Protein AF-A0A1D2RV19-F1 (afdb_monomer_lite)

Radius of gyration: 16.07 Å; chains: 1; bounding box: 42×20×45 Å

pLDDT: mean 89.44, std 10.46, range [45.91, 96.38]

Structure (mmCIF, N/CA/C/O backbone):
data_AF-A0A1D2RV19-F1
#
_entry.id   AF-A0A1D2RV19-F1
#
loop_
_atom_site.group_PDB
_atom_site.id
_atom_site.type_symbol
_atom_site.label_atom_id
_atom_site.label_alt_id
_atom_site.label_comp_id
_atom_site.label_asym_id
_atom_site.label_entity_id
_atom_site.label_seq_id
_atom_site.pdbx_PDB_ins_code
_atom_site.Cartn_x
_atom_site.Cartn_y
_atom_site.Cartn_z
_atom_site.occupancy
_atom_site.B_iso_or_equiv
_atom_site.auth_seq_id
_atom_site.auth_comp_id
_atom_site.auth_asym_id
_atom_site.auth_atom_id
_atom_site.pdbx_PDB_model_num
ATOM 1 N N . MET A 1 1 ? -15.360 11.384 12.935 1.00 49.59 1 MET A N 1
ATOM 2 C CA . MET A 1 1 ? -15.052 10.052 12.369 1.00 49.59 1 MET A CA 1
ATOM 3 C C . MET A 1 1 ? -14.951 10.193 10.853 1.00 49.59 1 MET A C 1
ATOM 5 O O . MET A 1 1 ? -15.854 10.782 10.271 1.00 49.59 1 MET A O 1
ATOM 9 N N . PHE A 1 2 ? -13.852 9.779 10.211 1.00 49.69 2 PHE A N 1
ATOM 10 C CA . PHE A 1 2 ? -13.723 9.871 8.748 1.00 49.69 2 PHE A CA 1
ATOM 11 C C . PHE A 1 2 ? -14.810 9.003 8.097 1.00 49.69 2 PHE A C 1
ATOM 13 O O . PHE A 1 2 ? -14.712 7.782 8.135 1.00 49.69 2 PHE A O 1
ATOM 20 N N . LYS A 1 3 ? -15.842 9.632 7.512 1.00 56.22 3 LYS A N 1
ATOM 21 C CA . LYS A 1 3 ? -17.034 8.985 6.913 1.00 56.22 3 LYS A CA 1
ATOM 22 C C . LYS A 1 3 ? -16.738 8.137 5.663 1.00 56.22 3 LYS A C 1
ATOM 24 O O . LYS A 1 3 ? -17.642 7.713 4.949 1.00 56.22 3 LYS A O 1
ATOM 29 N N . SER A 1 4 ? -15.469 7.912 5.357 1.00 65.12 4 SER A N 1
ATOM 30 C CA . SER A 1 4 ? -15.014 7.124 4.225 1.00 65.12 4 SER A CA 1
ATOM 31 C C . SER A 1 4 ? -13.602 6.601 4.488 1.00 65.12 4 SER A C 1
ATOM 33 O O . SER A 1 4 ? -12.861 7.123 5.321 1.00 65.12 4 SER A O 1
ATOM 35 N N . ASN A 1 5 ? -13.224 5.572 3.732 1.00 84.06 5 ASN A N 1
ATOM 36 C CA . ASN A 1 5 ? -11.901 4.952 3.740 1.00 84.06 5 ASN A CA 1
ATOM 37 C C . ASN A 1 5 ? -11.059 5.352 2.510 1.00 84.06 5 ASN A C 1
ATOM 39 O O . ASN A 1 5 ? -10.577 4.466 1.805 1.00 84.06 5 ASN A O 1
ATOM 43 N N . PRO A 1 6 ? -10.894 6.650 2.179 1.00 87.81 6 PRO A N 1
ATOM 44 C CA . PRO A 1 6 ? -10.220 7.043 0.950 1.00 87.81 6 PRO A CA 1
ATOM 45 C C . PRO A 1 6 ? -8.737 6.682 1.006 1.00 87.81 6 PRO A C 1
ATOM 47 O O . PRO A 1 6 ? -8.225 6.150 0.035 1.00 87.81 6 PRO A O 1
ATOM 50 N N . ILE A 1 7 ? -8.078 6.869 2.156 1.00 91.62 7 ILE A N 1
ATOM 51 C CA . ILE A 1 7 ? -6.650 6.573 2.342 1.00 91.62 7 ILE A CA 1
ATOM 52 C C . ILE A 1 7 ? -6.331 5.106 2.009 1.00 91.62 7 ILE A C 1
ATOM 54 O O . ILE A 1 7 ? -5.571 4.882 1.070 1.00 91.62 7 ILE A O 1
ATOM 58 N N . PRO A 1 8 ? -6.934 4.098 2.674 1.00 92.62 8 PRO A N 1
ATOM 59 C CA . PRO A 1 8 ? -6.628 2.705 2.363 1.00 92.62 8 PRO A CA 1
ATOM 60 C C . PRO A 1 8 ? -7.121 2.272 0.979 1.00 92.62 8 PRO A C 1
ATOM 62 O O . PRO A 1 8 ? -6.495 1.420 0.359 1.00 92.62 8 PRO A O 1
ATOM 65 N N . LYS A 1 9 ? -8.197 2.869 0.443 1.00 93.69 9 LYS A N 1
ATOM 66 C CA . LYS A 1 9 ? -8.655 2.579 -0.927 1.00 93.69 9 LYS A CA 1
ATOM 67 C C . LYS A 1 9 ? -7.672 3.086 -1.980 1.00 93.69 9 LYS A C 1
ATOM 69 O O . LYS A 1 9 ? -7.324 2.338 -2.885 1.00 93.69 9 LYS A O 1
ATOM 74 N N . ILE A 1 10 ? -7.228 4.336 -1.859 1.00 94.19 10 ILE A N 1
ATOM 75 C CA . ILE A 1 10 ? -6.253 4.948 -2.769 1.00 94.19 10 ILE A CA 1
ATOM 76 C C . ILE A 1 10 ? -4.909 4.236 -2.631 1.00 94.19 10 ILE A C 1
ATOM 78 O O . ILE A 1 10 ? -4.313 3.883 -3.642 1.00 94.19 10 ILE A O 1
ATOM 82 N N . GLY A 1 11 ? -4.465 3.956 -1.402 1.00 93.81 11 GLY A N 1
ATOM 83 C CA . GLY A 1 11 ? -3.239 3.197 -1.154 1.00 93.81 11 GLY A CA 1
ATOM 84 C C . GLY A 1 11 ? -3.270 1.817 -1.813 1.00 93.81 11 GLY A C 1
ATOM 85 O O . GLY A 1 11 ? -2.318 1.451 -2.498 1.00 93.81 11 GLY A O 1
ATOM 86 N N . LEU A 1 12 ? -4.383 1.086 -1.682 1.00 95.06 12 LEU A N 1
ATOM 87 C CA . LEU A 1 12 ? -4.543 -0.226 -2.310 1.00 95.06 12 LEU A CA 1
ATOM 88 C C . LEU A 1 12 ? -4.582 -0.113 -3.836 1.00 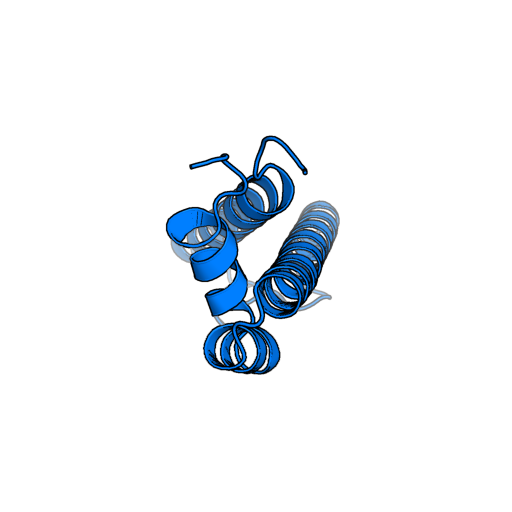95.06 12 LEU A C 1
ATOM 90 O O . LEU A 1 12 ? -3.943 -0.905 -4.519 1.00 95.06 12 LEU A O 1
ATOM 94 N N . LEU A 1 13 ? -5.293 0.879 -4.377 1.00 95.94 13 LEU A N 1
ATOM 95 C CA . LEU A 1 13 ? -5.342 1.119 -5.817 1.00 95.94 13 LEU A CA 1
ATOM 96 C C . LEU A 1 13 ? -3.945 1.405 -6.385 1.00 95.94 13 LEU A C 1
ATOM 98 O O . LEU A 1 13 ? -3.565 0.797 -7.379 1.00 95.94 13 LEU A O 1
ATOM 102 N N . LEU A 1 14 ? -3.172 2.288 -5.748 1.00 95.38 14 LEU A N 1
ATOM 103 C CA . LEU A 1 14 ? -1.799 2.595 -6.159 1.00 95.38 14 LEU A CA 1
ATOM 104 C C . LEU A 1 14 ? -0.914 1.348 -6.116 1.00 95.38 14 LEU A C 1
ATOM 106 O O . LEU A 1 14 ? -0.155 1.104 -7.050 1.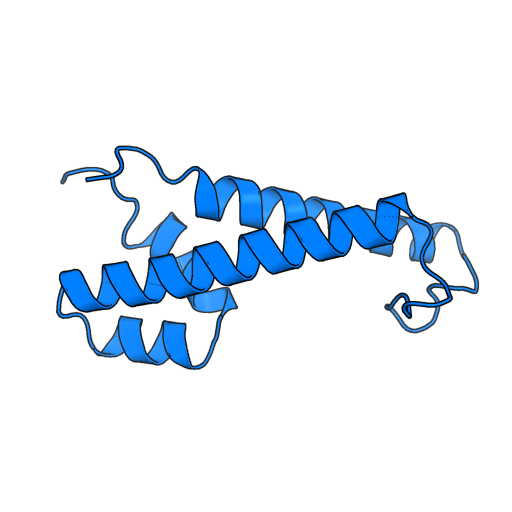00 95.38 14 LEU A O 1
ATOM 110 N N . PHE A 1 15 ? -1.045 0.538 -5.063 1.00 94.69 15 PHE A N 1
ATOM 111 C CA . PHE A 1 15 ? -0.315 -0.719 -4.931 1.00 94.69 15 PHE A CA 1
ATOM 112 C C . PHE A 1 15 ? -0.652 -1.693 -6.070 1.00 94.69 15 PHE A C 1
ATOM 114 O O . PHE A 1 15 ? 0.250 -2.236 -6.703 1.00 94.69 15 PHE A O 1
ATOM 121 N N . LEU A 1 16 ? -1.939 -1.857 -6.393 1.00 95.56 16 LEU A N 1
ATOM 122 C CA . LEU A 1 16 ? -2.387 -2.692 -7.511 1.00 95.56 16 LEU A CA 1
ATOM 123 C C . LEU A 1 16 ? -1.886 -2.169 -8.863 1.00 95.56 16 LEU A C 1
ATOM 125 O O . LEU A 1 16 ? -1.459 -2.966 -9.695 1.00 95.56 16 LEU A O 1
ATOM 129 N N . ILE A 1 17 ? -1.892 -0.849 -9.074 1.00 95.81 17 ILE A N 1
ATOM 130 C CA . ILE A 1 17 ? -1.343 -0.225 -10.287 1.00 95.81 17 ILE A CA 1
ATOM 131 C C . ILE A 1 17 ? 0.156 -0.509 -10.407 1.00 95.81 17 ILE A C 1
ATOM 133 O O . ILE A 1 17 ? 0.609 -0.884 -11.484 1.00 95.81 17 ILE A O 1
ATOM 137 N N . ALA A 1 18 ? 0.925 -0.383 -9.323 1.00 94.25 18 ALA A N 1
ATOM 138 C CA . ALA A 1 18 ? 2.359 -0.663 -9.341 1.00 94.25 18 ALA A CA 1
ATOM 139 C C . ALA A 1 18 ? 2.667 -2.141 -9.625 1.00 94.25 18 ALA A C 1
ATOM 141 O O . ALA A 1 18 ? 3.547 -2.432 -10.432 1.00 94.25 18 ALA A O 1
ATOM 142 N N . PHE A 1 19 ? 1.900 -3.069 -9.044 1.00 93.25 19 PHE A N 1
ATOM 143 C CA . PHE A 1 19 ? 2.016 -4.498 -9.354 1.00 93.25 19 PHE A CA 1
ATOM 144 C C . PHE A 1 19 ? 1.656 -4.809 -10.807 1.00 93.25 19 PHE A C 1
ATOM 146 O O . PHE A 1 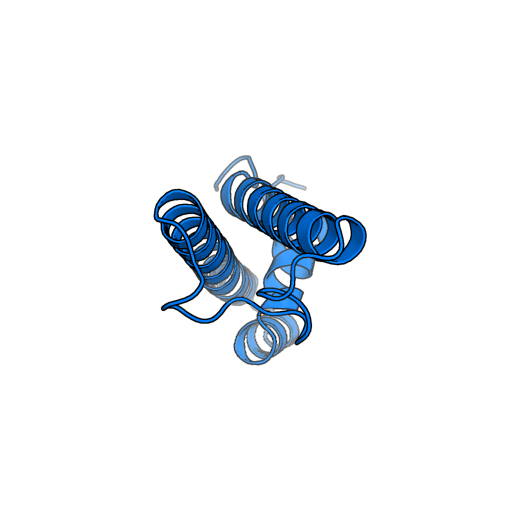19 ? 2.379 -5.548 -11.472 1.00 93.25 19 PHE A O 1
ATOM 153 N N . ALA A 1 20 ? 0.565 -4.234 -11.318 1.00 94.94 20 ALA A N 1
ATOM 154 C CA . ALA A 1 20 ? 0.166 -4.403 -12.712 1.00 94.94 20 ALA A CA 1
ATOM 155 C C . ALA A 1 20 ? 1.224 -3.835 -13.669 1.00 94.94 20 ALA A C 1
ATOM 157 O O . ALA A 1 20 ? 1.545 -4.460 -14.678 1.00 94.94 20 ALA A O 1
ATOM 158 N N . TYR A 1 21 ? 1.802 -2.682 -13.327 1.00 93.69 21 TYR A N 1
ATOM 159 C CA . TYR A 1 21 ? 2.874 -2.063 -14.092 1.00 93.69 21 TYR A CA 1
ATOM 160 C C . TYR A 1 21 ? 4.124 -2.947 -14.129 1.00 93.69 21 TYR A C 1
ATOM 162 O O . TYR A 1 21 ? 4.597 -3.282 -15.213 1.00 93.69 21 TYR A O 1
ATOM 170 N N . LEU A 1 22 ? 4.608 -3.407 -12.973 1.00 93.19 22 LEU A N 1
ATOM 171 C CA . LEU A 1 22 ? 5.758 -4.309 -12.898 1.00 93.19 22 LEU A CA 1
ATOM 172 C C . LEU A 1 22 ? 5.500 -5.622 -13.655 1.00 93.19 22 LEU A C 1
ATOM 174 O O . LEU A 1 22 ? 6.328 -6.047 -14.458 1.00 93.19 22 LEU A O 1
ATOM 178 N N . GLY A 1 23 ? 4.314 -6.213 -13.484 1.00 92.12 23 GLY A N 1
ATOM 179 C CA . GLY A 1 23 ? 3.897 -7.403 -14.226 1.00 92.12 23 GLY A CA 1
ATOM 180 C C . GLY A 1 23 ? 3.884 -7.184 -15.742 1.00 92.12 23 GLY A C 1
ATOM 181 O O . GLY A 1 23 ? 4.306 -8.062 -16.490 1.00 92.12 23 GLY A O 1
ATOM 182 N N . SER A 1 24 ? 3.471 -6.002 -16.210 1.00 93.12 24 SER A N 1
ATOM 183 C CA . SER A 1 24 ? 3.507 -5.662 -17.637 1.00 93.12 24 SER A CA 1
ATOM 184 C C . SER A 1 24 ? 4.933 -5.597 -18.191 1.00 93.12 24 SER A C 1
ATOM 186 O O . SER A 1 24 ? 5.169 -6.089 -19.291 1.00 93.12 24 SER A O 1
ATOM 188 N N . LEU A 1 25 ? 5.901 -5.081 -17.425 1.00 91.69 25 LEU A N 1
ATOM 189 C CA . LEU A 1 25 ? 7.309 -5.054 -17.838 1.00 91.69 25 LEU A CA 1
ATOM 190 C C . LEU A 1 25 ? 7.881 -6.468 -17.982 1.00 91.69 25 LEU A C 1
ATOM 192 O O . LEU A 1 25 ? 8.563 -6.751 -18.967 1.00 91.69 25 LEU A O 1
ATOM 196 N N . ILE A 1 26 ? 7.547 -7.355 -17.041 1.00 89.69 26 ILE A N 1
ATOM 197 C CA . ILE A 1 26 ? 7.950 -8.766 -17.070 1.00 89.69 26 ILE A CA 1
ATOM 198 C C . ILE A 1 26 ? 7.352 -9.469 -18.296 1.00 89.69 26 ILE A C 1
ATOM 200 O O . ILE A 1 26 ? 8.070 -10.134 -19.039 1.00 89.69 26 ILE A O 1
ATOM 204 N N . LEU A 1 27 ? 6.052 -9.286 -18.555 1.00 90.56 27 LEU A N 1
ATOM 205 C CA . LEU A 1 27 ? 5.372 -9.890 -19.711 1.00 90.56 27 LEU A CA 1
ATOM 206 C C . LEU A 1 27 ? 5.903 -9.371 -21.054 1.00 90.56 27 LEU A C 1
ATOM 208 O O . LEU A 1 27 ? 5.904 -10.108 -22.037 1.00 90.56 27 LEU A O 1
ATOM 212 N N . LEU A 1 28 ? 6.368 -8.121 -21.094 1.00 91.75 28 LEU A N 1
ATOM 213 C CA . LEU A 1 28 ? 7.017 -7.520 -22.261 1.00 91.75 28 LEU A CA 1
ATOM 214 C C . LEU A 1 28 ? 8.498 -7.916 -22.401 1.00 91.75 28 LEU A C 1
ATOM 216 O O . LEU A 1 28 ? 9.162 -7.427 -23.313 1.00 91.75 28 LEU A O 1
ATOM 220 N N . GLY A 1 29 ? 9.022 -8.780 -21.522 1.00 86.50 29 GLY A N 1
ATOM 221 C CA . GLY A 1 29 ? 10.393 -9.291 -21.596 1.00 86.50 29 GLY A CA 1
ATOM 222 C C . GLY A 1 29 ? 11.461 -8.223 -21.365 1.00 86.50 29 GLY A C 1
ATOM 223 O O . GLY A 1 29 ? 12.548 -8.307 -21.929 1.00 86.50 29 GLY A O 1
ATOM 224 N N . GLN A 1 30 ? 11.151 -7.187 -20.584 1.00 88.44 30 GLN A N 1
ATOM 225 C CA . GLN A 1 30 ? 12.097 -6.112 -20.298 1.00 88.44 30 GLN A CA 1
ATOM 226 C C . GLN A 1 30 ? 13.229 -6.624 -19.396 1.00 88.44 30 GLN A C 1
ATOM 228 O O . GLN A 1 30 ? 12.979 -7.001 -18.252 1.00 88.44 30 GLN A O 1
ATOM 233 N N . GLU A 1 31 ? 14.475 -6.578 -19.880 1.00 86.81 31 GLU A N 1
ATOM 234 C CA . GLU A 1 31 ? 15.652 -7.091 -19.150 1.00 86.81 31 GLU A CA 1
ATOM 235 C C . GLU A 1 31 ? 15.831 -6.455 -17.762 1.00 86.81 31 GLU A C 1
ATOM 237 O O . GLU A 1 31 ? 16.259 -7.117 -16.822 1.00 86.81 31 GLU A O 1
ATOM 242 N N . ARG A 1 32 ? 15.417 -5.193 -17.606 1.00 86.06 32 ARG A N 1
ATOM 243 C CA . ARG A 1 32 ? 15.488 -4.437 -16.345 1.00 86.06 32 ARG A CA 1
ATOM 244 C C . ARG A 1 32 ? 14.544 -4.909 -15.231 1.00 86.06 32 ARG A C 1
ATOM 246 O O . ARG A 1 32 ? 14.623 -4.370 -14.143 1.00 86.06 32 ARG A O 1
ATOM 253 N N . ALA A 1 33 ? 13.606 -5.817 -15.510 1.00 84.69 33 ALA A N 1
ATOM 254 C CA . ALA A 1 33 ? 12.606 -6.294 -14.540 1.00 84.69 33 ALA A CA 1
ATOM 255 C C . ALA A 1 33 ? 12.674 -7.818 -14.318 1.00 84.69 33 ALA A C 1
ATOM 257 O O . ALA A 1 33 ? 11.732 -8.427 -13.805 1.00 84.69 33 ALA A O 1
ATOM 258 N N . VAL A 1 34 ? 13.769 -8.456 -14.747 1.00 79.00 34 VAL A N 1
ATOM 259 C CA . VAL A 1 34 ? 13.955 -9.919 -14.708 1.00 79.00 34 VAL A CA 1
ATOM 260 C C . VAL A 1 34 ? 13.997 -10.463 -13.277 1.00 79.00 34 VAL A C 1
ATOM 262 O O . VAL A 1 34 ? 13.586 -11.597 -13.030 1.00 79.00 34 VAL A O 1
ATOM 265 N N . ASP A 1 35 ? 14.445 -9.655 -12.321 1.00 84.94 35 ASP A N 1
ATOM 266 C CA . ASP A 1 35 ? 14.545 -9.995 -10.901 1.00 84.94 35 ASP A CA 1
ATOM 267 C C . ASP A 1 35 ? 13.234 -9.781 -10.121 1.00 84.94 35 ASP A C 1
ATOM 269 O O . ASP A 1 35 ? 13.225 -9.885 -8.894 1.00 84.94 35 ASP A O 1
ATOM 273 N N . TRP A 1 36 ? 12.120 -9.521 -10.818 1.00 83.75 36 TRP A N 1
ATOM 274 C CA . TRP A 1 36 ? 10.828 -9.169 -10.217 1.00 83.75 36 TRP A CA 1
ATOM 275 C C . TRP A 1 36 ? 10.874 -7.877 -9.393 1.00 83.75 36 TRP A C 1
ATOM 277 O O . TRP A 1 36 ? 10.033 -7.661 -8.514 1.00 83.75 36 TRP A O 1
ATOM 287 N N . GLY A 1 37 ? 11.835 -7.006 -9.689 1.00 87.25 37 GLY A N 1
ATOM 288 C CA . GLY A 1 37 ? 12.008 -5.713 -9.061 1.00 87.25 37 GLY A CA 1
ATOM 289 C C . GLY A 1 37 ? 12.365 -4.637 -10.076 1.00 87.25 37 GLY A C 1
ATOM 290 O O . GLY A 1 37 ? 12.443 -4.862 -11.279 1.00 87.25 37 GLY A O 1
ATOM 291 N N . LEU A 1 38 ? 12.502 -3.423 -9.556 1.00 87.69 38 LEU A N 1
ATOM 292 C CA . LEU A 1 38 ? 13.198 -2.335 -10.224 1.00 87.69 38 LEU A CA 1
ATOM 293 C C . LEU A 1 38 ? 14.061 -1.663 -9.164 1.00 87.69 38 LEU A C 1
ATOM 295 O O . LEU A 1 38 ? 13.545 -1.156 -8.159 1.00 87.69 38 LEU A O 1
ATOM 299 N N . SER A 1 39 ? 15.369 -1.665 -9.371 1.00 88.19 39 SER A N 1
ATOM 300 C CA . SER A 1 39 ? 16.294 -0.898 -8.546 1.00 88.19 39 SER A CA 1
ATOM 301 C C . SER A 1 39 ? 16.189 0.599 -8.856 1.00 88.19 39 SER A C 1
ATOM 303 O O . SER A 1 39 ? 15.724 1.016 -9.916 1.00 88.19 39 SER A O 1
ATOM 305 N N . GLY A 1 40 ? 16.649 1.450 -7.935 1.00 85.88 40 GLY A N 1
ATOM 306 C CA . GLY A 1 40 ? 16.550 2.907 -8.089 1.00 85.88 40 GLY A CA 1
ATOM 307 C C . GLY A 1 40 ? 17.236 3.472 -9.343 1.00 85.88 40 GLY A C 1
ATOM 308 O O . GLY A 1 40 ? 16.834 4.539 -9.815 1.00 85.88 40 GLY A O 1
ATOM 309 N N . GLU A 1 41 ? 18.227 2.768 -9.890 1.00 88.19 41 GLU A N 1
ATOM 310 C CA . GLU A 1 41 ? 18.922 3.144 -11.128 1.00 88.19 41 GLU A CA 1
ATOM 311 C C . GLU A 1 41 ? 18.16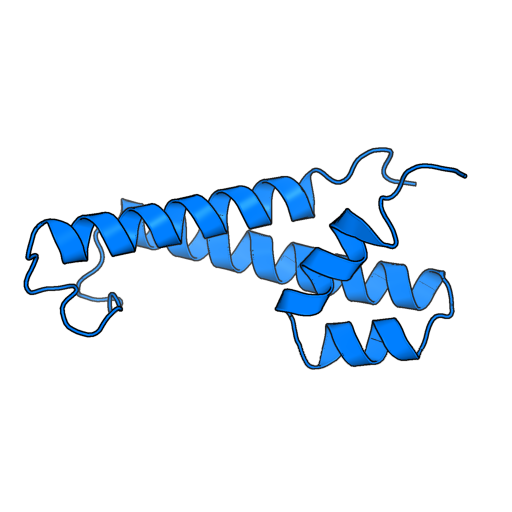5 2.693 -12.391 1.00 88.19 41 GLU A C 1
ATOM 313 O O . GLU A 1 41 ? 18.232 3.358 -13.420 1.00 88.19 41 GLU A O 1
ATOM 318 N N . GLU A 1 42 ? 17.383 1.612 -12.313 1.00 89.06 42 GLU A N 1
ATOM 319 C CA . GLU A 1 42 ? 16.574 1.085 -13.428 1.00 89.06 42 GLU A CA 1
ATOM 320 C C . GLU A 1 42 ? 15.242 1.823 -13.601 1.00 89.06 42 GLU A C 1
ATOM 322 O O . GLU A 1 42 ? 14.590 1.726 -14.649 1.00 89.06 42 GLU A O 1
ATOM 327 N N . MET A 1 43 ? 14.827 2.549 -12.561 1.00 92.19 43 MET A N 1
ATOM 328 C CA . MET A 1 43 ? 13.561 3.260 -12.537 1.00 92.19 43 MET A CA 1
ATOM 329 C C . MET A 1 43 ? 13.618 4.582 -13.306 1.00 92.19 43 MET A C 1
ATOM 331 O O . MET A 1 43 ? 14.405 5.482 -12.999 1.00 92.19 43 MET A O 1
ATOM 335 N N . TYR A 1 44 ? 12.671 4.774 -14.217 1.00 93.31 44 TYR A N 1
ATOM 336 C CA . TYR A 1 44 ? 12.346 6.085 -14.764 1.00 93.31 44 TYR A CA 1
ATOM 337 C C . TYR A 1 44 ? 11.714 6.993 -13.701 1.00 93.31 44 TYR A C 1
ATOM 339 O O . TYR A 1 44 ? 11.188 6.539 -12.683 1.00 93.31 44 TYR A O 1
ATOM 347 N N . LEU A 1 45 ? 11.712 8.306 -13.950 1.00 95.19 45 LEU A N 1
ATOM 348 C CA . LEU A 1 45 ? 11.187 9.293 -13.001 1.00 95.19 45 LEU A CA 1
ATOM 349 C C . LEU A 1 45 ? 9.734 9.010 -12.585 1.00 95.19 45 LEU A C 1
ATOM 351 O O . LEU A 1 45 ? 9.415 9.092 -11.401 1.00 95.19 45 LEU A O 1
ATOM 355 N N . HIS A 1 46 ? 8.855 8.646 -13.524 1.00 93.81 46 HIS A N 1
ATOM 356 C CA . HIS A 1 46 ? 7.458 8.329 -13.205 1.00 93.81 46 HIS A CA 1
ATOM 357 C C . HIS A 1 46 ? 7.326 7.067 -12.349 1.00 93.81 46 HIS A C 1
ATOM 359 O O . HIS A 1 46 ? 6.449 7.009 -11.491 1.00 93.81 46 HIS A O 1
ATOM 365 N N . GLU A 1 47 ? 8.216 6.090 -12.525 1.00 94.44 47 GLU A N 1
ATOM 366 C CA . GLU A 1 47 ? 8.250 4.866 -11.718 1.00 94.44 47 GLU A CA 1
ATOM 367 C C . GLU A 1 47 ? 8.707 5.195 -10.292 1.00 94.44 47 GLU A C 1
ATOM 369 O O . GLU A 1 47 ? 8.094 4.733 -9.331 1.00 94.44 47 GLU A O 1
ATOM 374 N N . LYS A 1 48 ? 9.704 6.080 -10.132 1.00 94.94 48 LYS A N 1
ATOM 375 C CA . LYS A 1 48 ? 10.124 6.590 -8.812 1.00 94.94 48 LYS A CA 1
ATOM 376 C C . LYS A 1 48 ? 8.978 7.309 -8.097 1.00 94.94 48 LYS A C 1
ATOM 378 O O . LYS A 1 48 ? 8.735 7.057 -6.918 1.00 94.94 48 LYS A O 1
ATOM 383 N N . LEU A 1 49 ? 8.249 8.174 -8.808 1.00 96.12 49 LEU A N 1
ATOM 384 C CA . LEU A 1 49 ? 7.082 8.876 -8.261 1.00 96.12 49 LEU A CA 1
ATOM 385 C C . LEU A 1 49 ? 5.966 7.902 -7.862 1.00 96.12 49 LEU A C 1
ATOM 387 O O . LEU A 1 49 ? 5.386 8.055 -6.786 1.00 96.12 49 LEU A O 1
ATOM 391 N N . LEU A 1 50 ? 5.695 6.886 -8.686 1.00 95.25 50 LEU A N 1
ATOM 392 C CA . LEU A 1 50 ? 4.723 5.842 -8.368 1.00 95.25 50 LEU A CA 1
ATOM 393 C C . LEU A 1 50 ? 5.140 5.065 -7.114 1.00 95.25 50 LEU A C 1
ATOM 395 O O . LEU A 1 50 ? 4.326 4.916 -6.207 1.00 95.25 50 LEU A O 1
ATOM 399 N N . SER A 1 51 ? 6.401 4.641 -7.008 1.00 94.88 51 SER A N 1
ATOM 400 C CA . SER A 1 51 ? 6.909 3.949 -5.816 1.00 94.88 51 SER A CA 1
ATOM 401 C C . SER A 1 51 ? 6.812 4.798 -4.552 1.00 94.88 51 SER A C 1
ATOM 403 O O . SER A 1 51 ? 6.396 4.290 -3.510 1.00 94.88 51 SER A O 1
ATOM 405 N N . LEU A 1 52 ? 7.114 6.099 -4.632 1.00 95.75 52 LEU A N 1
ATOM 406 C CA . LEU A 1 52 ? 6.917 7.022 -3.509 1.00 95.75 52 LEU A CA 1
ATOM 407 C C . LEU A 1 52 ? 5.439 7.135 -3.117 1.00 95.75 52 LEU A C 1
ATOM 409 O O . LEU A 1 52 ? 5.115 7.099 -1.930 1.00 95.75 52 LEU A O 1
ATOM 413 N N . ALA A 1 53 ? 4.535 7.230 -4.095 1.00 96.06 53 ALA A N 1
ATOM 414 C CA . ALA A 1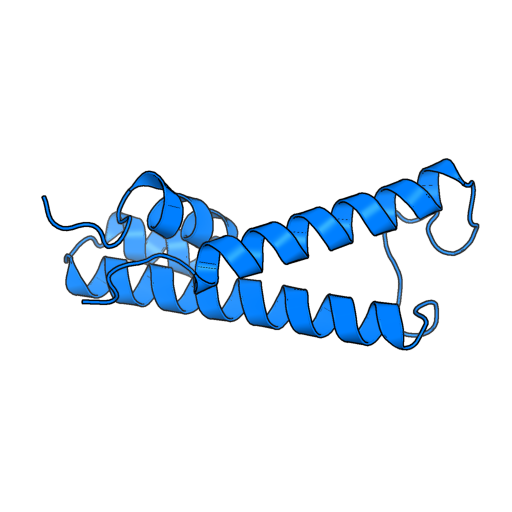 53 ? 3.098 7.292 -3.844 1.00 96.06 53 ALA A CA 1
ATOM 415 C C . ALA A 1 53 ? 2.568 5.996 -3.203 1.00 96.06 53 ALA A C 1
ATOM 417 O O . ALA A 1 53 ? 1.770 6.051 -2.265 1.00 96.06 53 ALA A O 1
ATOM 418 N N . VAL A 1 54 ? 3.045 4.834 -3.660 1.00 95.44 54 VAL A N 1
ATOM 419 C CA . VAL A 1 54 ? 2.712 3.519 -3.093 1.00 95.44 54 VAL A CA 1
ATOM 420 C C . VAL A 1 54 ? 3.219 3.402 -1.659 1.00 95.44 54 VAL A C 1
ATOM 422 O O . VAL A 1 54 ? 2.440 3.058 -0.770 1.00 95.44 54 VAL A O 1
ATOM 425 N N . ALA A 1 55 ? 4.489 3.737 -1.412 1.00 94.94 55 ALA A N 1
ATOM 426 C CA . ALA A 1 55 ? 5.069 3.724 -0.072 1.00 94.94 55 ALA A CA 1
ATOM 427 C C . ALA A 1 55 ? 4.302 4.664 0.870 1.00 94.94 55 ALA A C 1
ATOM 429 O O . ALA A 1 55 ? 3.909 4.259 1.964 1.00 94.94 55 ALA A O 1
ATOM 430 N N . GLY A 1 56 ? 4.003 5.885 0.419 1.00 96.31 56 GLY A N 1
ATOM 431 C CA . GLY A 1 56 ? 3.205 6.850 1.174 1.00 96.31 56 GLY A CA 1
ATOM 432 C C . GLY A 1 56 ? 1.803 6.328 1.500 1.00 96.31 56 GLY A C 1
ATOM 433 O O . GLY A 1 56 ? 1.369 6.407 2.650 1.00 96.31 56 GLY A O 1
ATOM 434 N N . GLY A 1 57 ? 1.110 5.733 0.525 1.00 95.06 57 GLY A N 1
ATOM 435 C CA . GLY A 1 57 ? -0.215 5.139 0.721 1.00 95.06 57 GLY A CA 1
ATOM 436 C C . GLY A 1 57 ? -0.210 3.944 1.681 1.00 95.06 57 GLY A C 1
ATOM 437 O O . GLY A 1 57 ? -1.102 3.830 2.530 1.00 95.06 57 GLY A O 1
ATOM 438 N N . ALA A 1 58 ? 0.805 3.081 1.592 1.00 94.38 58 ALA A N 1
ATOM 439 C CA . ALA A 1 58 ? 0.988 1.942 2.487 1.00 94.38 58 ALA A CA 1
ATOM 440 C C . ALA A 1 58 ? 1.282 2.393 3.922 1.00 94.38 58 ALA A C 1
ATOM 442 O O . ALA A 1 58 ? 0.603 1.949 4.846 1.00 94.38 58 ALA A O 1
ATOM 443 N N . ILE A 1 59 ? 2.213 3.333 4.107 1.00 96.06 59 ILE A N 1
ATOM 444 C CA . ILE A 1 59 ? 2.560 3.898 5.418 1.00 96.06 59 ILE A CA 1
ATOM 445 C C . ILE A 1 59 ? 1.348 4.603 6.038 1.00 96.06 59 ILE A C 1
ATOM 447 O O . ILE A 1 59 ? 1.004 4.342 7.191 1.00 96.06 59 ILE A O 1
ATOM 451 N N . ALA A 1 60 ? 0.644 5.444 5.277 1.00 95.19 60 ALA A N 1
ATOM 452 C CA . ALA A 1 60 ? -0.550 6.130 5.769 1.00 95.19 60 ALA A CA 1
ATOM 453 C C . ALA A 1 60 ? -1.636 5.135 6.213 1.00 95.19 60 ALA A C 1
ATOM 455 O O . ALA A 1 60 ? -2.247 5.306 7.269 1.00 95.19 60 ALA A O 1
ATOM 456 N N . THR A 1 61 ? -1.847 4.067 5.440 1.00 95.56 61 THR A N 1
ATOM 457 C CA . THR A 1 61 ? -2.794 2.997 5.791 1.00 95.56 61 THR A CA 1
ATOM 458 C C . THR A 1 61 ? -2.343 2.217 7.020 1.00 95.56 61 THR A C 1
ATOM 460 O O . THR A 1 61 ? -3.165 1.900 7.881 1.00 95.56 61 THR A O 1
ATOM 463 N N . TRP A 1 62 ? -1.045 1.951 7.135 1.00 95.94 62 TRP A N 1
ATOM 464 C CA . TRP A 1 62 ? -0.446 1.250 8.260 1.00 95.94 62 TRP A CA 1
ATOM 465 C C . TRP A 1 62 ? -0.667 1.996 9.580 1.00 95.94 62 TRP A C 1
ATOM 467 O O . TRP A 1 62 ? -1.255 1.438 10.514 1.00 95.94 62 TRP A O 1
ATOM 477 N N . PHE A 1 63 ? -0.302 3.280 9.632 1.00 95.38 63 PHE A N 1
ATOM 478 C CA . PHE A 1 63 ? -0.543 4.124 10.804 1.00 95.38 63 PHE A CA 1
ATOM 479 C C . PHE A 1 63 ? -2.033 4.297 11.098 1.00 95.38 63 PHE A C 1
ATOM 481 O O . PHE A 1 63 ? -2.438 4.227 12.259 1.00 95.38 63 PHE A O 1
ATOM 488 N N . LEU A 1 64 ? -2.869 4.459 10.068 1.00 93.75 64 LEU A N 1
ATOM 489 C CA . LEU A 1 64 ? -4.317 4.557 10.245 1.00 93.75 64 LEU A CA 1
ATOM 490 C C . LEU A 1 64 ? -4.909 3.282 10.862 1.00 93.75 64 LEU A C 1
ATOM 492 O O . LEU A 1 64 ? -5.771 3.377 11.736 1.00 93.75 64 LEU A O 1
ATOM 496 N N . GLY A 1 65 ? -4.456 2.105 10.426 1.00 93.88 65 GLY A N 1
ATOM 497 C CA . GLY A 1 65 ? -4.882 0.818 10.973 1.00 93.88 65 GLY A CA 1
ATOM 498 C C . GLY A 1 65 ? -4.521 0.677 12.448 1.00 93.88 65 GLY A C 1
ATOM 499 O O . GLY A 1 65 ? -5.401 0.396 13.263 1.00 93.88 65 GLY A O 1
ATOM 500 N N . MET A 1 66 ? -3.267 0.969 12.806 1.00 94.75 66 MET A N 1
ATOM 501 C CA . MET A 1 66 ? -2.819 0.972 14.204 1.00 94.75 66 MET A CA 1
ATOM 502 C C . MET A 1 66 ? -3.617 1.966 15.054 1.00 94.75 66 MET A C 1
ATOM 504 O O . MET A 1 66 ? -4.135 1.603 16.109 1.00 94.75 66 MET A O 1
ATOM 508 N N . TYR A 1 67 ? -3.781 3.199 14.574 1.00 93.25 67 TYR A N 1
ATOM 509 C CA . TYR A 1 67 ? -4.527 4.244 15.274 1.00 93.25 67 TYR A CA 1
ATOM 510 C C . TYR A 1 67 ? -5.978 3.830 15.544 1.00 93.25 67 TYR A C 1
ATOM 512 O O . TYR A 1 67 ? -6.472 3.932 16.667 1.00 93.25 67 TYR A O 1
ATOM 520 N N . ARG A 1 68 ? -6.658 3.292 14.529 1.00 92.00 68 ARG A N 1
ATOM 521 C CA . ARG A 1 68 ? -8.037 2.808 14.650 1.00 92.00 68 ARG A CA 1
ATOM 522 C C . ARG A 1 68 ? -8.166 1.619 15.600 1.00 92.00 68 ARG A C 1
ATOM 524 O O . ARG A 1 68 ? -9.119 1.579 16.375 1.00 92.00 68 ARG A O 1
ATOM 531 N N . ALA A 1 69 ? -7.218 0.684 15.566 1.00 93.31 69 ALA A N 1
ATOM 532 C CA . ALA A 1 69 ? -7.210 -0.467 16.465 1.00 93.31 69 ALA A CA 1
ATOM 533 C C . ALA A 1 69 ? -7.000 -0.044 17.922 1.00 93.31 69 ALA A C 1
ATOM 535 O O . ALA A 1 69 ? -7.680 -0.557 18.812 1.00 93.31 69 ALA A O 1
ATOM 536 N N . HIS A 1 70 ? -6.119 0.934 18.148 1.00 93.56 70 HIS A N 1
ATOM 537 C CA . HIS A 1 70 ? -5.900 1.529 19.461 1.00 93.56 70 HIS A CA 1
ATOM 538 C C . HIS A 1 70 ? -7.170 2.206 19.996 1.00 93.56 70 HIS A C 1
ATOM 540 O O . HIS A 1 70 ? -7.590 1.907 21.111 1.00 93.56 70 HIS A O 1
ATOM 546 N N . LEU A 1 71 ? -7.839 3.037 19.185 1.00 91.56 71 LEU A N 1
ATOM 547 C CA . LEU A 1 71 ? -9.089 3.700 19.581 1.00 91.56 71 LEU A CA 1
ATOM 548 C C . LEU A 1 71 ? -10.235 2.725 19.886 1.00 91.56 71 LEU A C 1
ATOM 550 O O . LEU A 1 71 ? -11.069 3.014 20.737 1.00 91.56 71 LEU A O 1
ATOM 554 N N . GLN A 1 72 ? -10.288 1.577 19.208 1.00 89.94 72 GLN A N 1
ATOM 555 C CA . GLN A 1 72 ? -11.272 0.526 19.490 1.00 89.94 72 GLN A CA 1
ATOM 556 C C . GLN A 1 72 ? -10.893 -0.370 20.682 1.00 89.94 72 GLN A C 1
ATOM 558 O O . GLN A 1 72 ? -11.625 -1.309 20.988 1.00 89.94 72 GLN A O 1
ATOM 563 N N . GLY A 1 73 ? -9.742 -0.144 21.325 1.00 91.94 73 GLY A N 1
ATOM 564 C CA . GLY A 1 73 ? -9.242 -0.999 22.406 1.00 91.94 73 GLY A CA 1
ATOM 565 C C . GLY A 1 73 ? -8.863 -2.414 21.952 1.00 91.94 73 GLY A C 1
ATOM 566 O O . GLY A 1 73 ? -8.719 -3.316 22.777 1.00 91.94 73 GLY A O 1
ATOM 567 N N . SER A 1 74 ? -8.700 -2.649 20.645 1.00 91.88 74 SER A N 1
ATOM 568 C CA . SER A 1 74 ? -8.422 -3.983 20.116 1.00 91.88 74 SER A CA 1
ATOM 569 C C . SER A 1 74 ? -6.923 -4.256 20.028 1.00 91.88 74 SER A C 1
ATOM 571 O O . SER A 1 74 ? -6.278 -4.034 19.001 1.00 91.88 74 SER A O 1
ATOM 573 N N . TRP A 1 75 ? -6.366 -4.801 21.111 1.00 93.88 75 TRP A N 1
ATOM 574 C CA . TRP A 1 75 ? -4.933 -5.098 21.209 1.00 93.88 75 TRP A CA 1
ATOM 575 C C . TRP A 1 75 ? -4.439 -6.099 20.154 1.00 93.88 75 TRP A C 1
ATOM 577 O O . TRP A 1 75 ? -3.353 -5.941 19.601 1.00 93.88 75 TRP A O 1
ATOM 587 N N . ARG A 1 76 ? -5.267 -7.097 19.809 1.00 95.00 76 ARG A N 1
ATOM 588 C CA . ARG A 1 76 ? -4.945 -8.088 18.767 1.00 95.00 76 ARG A CA 1
ATOM 589 C C . ARG A 1 76 ? -4.729 -7.422 17.408 1.00 95.00 76 ARG A C 1
ATOM 591 O O . ARG A 1 76 ? -3.720 -7.680 16.762 1.00 95.00 76 ARG A O 1
ATOM 598 N N . TRP A 1 77 ? -5.648 -6.546 16.997 1.00 95.12 77 TRP A N 1
ATOM 599 C CA . TRP A 1 77 ? -5.535 -5.827 15.726 1.00 95.12 77 TRP A CA 1
ATOM 600 C C . TRP A 1 77 ? -4.419 -4.789 15.743 1.00 95.12 77 TRP A C 1
ATOM 602 O O . TRP A 1 77 ? -3.754 -4.614 14.725 1.00 95.12 77 TRP A O 1
ATOM 612 N N . PHE A 1 78 ? -4.172 -4.149 16.888 1.00 95.25 78 PHE A N 1
ATOM 613 C CA . PHE A 1 78 ? -3.058 -3.220 17.047 1.00 95.25 78 PHE A CA 1
ATOM 614 C C . PHE A 1 78 ? -1.712 -3.917 16.810 1.00 95.25 78 PHE A C 1
ATOM 616 O O . PHE A 1 78 ? -0.965 -3.498 15.927 1.00 95.25 78 PHE A O 1
ATOM 623 N N . ILE A 1 79 ? -1.443 -5.025 17.516 1.00 96.38 79 ILE A N 1
ATOM 624 C CA . ILE A 1 79 ? -0.220 -5.826 17.333 1.00 96.38 79 ILE A CA 1
ATOM 625 C C . ILE A 1 79 ? -0.120 -6.351 15.898 1.00 96.38 79 ILE A C 1
ATOM 627 O O . ILE A 1 79 ? 0.943 -6.263 15.286 1.00 96.38 79 ILE A O 1
ATOM 631 N N . ALA A 1 80 ? -1.218 -6.876 15.347 1.00 95.62 80 ALA A N 1
ATOM 632 C CA . ALA A 1 80 ? -1.218 -7.424 13.995 1.00 95.62 80 ALA A CA 1
ATOM 633 C C . ALA A 1 80 ? -0.871 -6.353 12.949 1.00 95.62 80 ALA A C 1
ATOM 635 O O . ALA A 1 80 ? -0.027 -6.591 12.090 1.00 95.62 80 ALA A O 1
ATOM 636 N N . CYS A 1 81 ? -1.453 -5.154 13.061 1.00 94.94 81 CYS A N 1
ATOM 637 C CA . CYS A 1 81 ? -1.083 -4.033 12.202 1.00 94.94 81 CYS A CA 1
ATOM 638 C C . CYS A 1 81 ? 0.373 -3.616 12.436 1.00 94.94 81 CYS A C 1
ATOM 640 O O . CYS A 1 81 ? 1.068 -3.357 11.466 1.00 94.94 81 CYS A O 1
ATOM 642 N N . MET A 1 82 ? 0.854 -3.578 13.682 1.00 94.06 82 MET A N 1
ATOM 643 C CA . MET A 1 82 ? 2.211 -3.135 14.027 1.00 94.06 82 MET A CA 1
ATOM 644 C C . MET A 1 82 ? 3.313 -4.008 13.414 1.00 94.06 82 MET A C 1
ATOM 646 O O . MET A 1 82 ? 4.318 -3.470 12.965 1.00 94.06 82 MET A O 1
ATOM 650 N N . PHE A 1 83 ? 3.132 -5.330 13.358 1.00 94.31 83 PHE A N 1
ATOM 651 C CA . PHE A 1 83 ? 4.145 -6.240 12.802 1.00 94.31 83 PHE A CA 1
ATOM 652 C C . PHE A 1 83 ? 3.915 -6.620 11.337 1.00 94.31 83 PHE A C 1
ATOM 654 O O . PHE A 1 83 ? 4.852 -7.052 10.669 1.00 94.31 83 PHE A O 1
ATOM 661 N N . ALA A 1 84 ? 2.697 -6.463 10.817 1.00 92.88 84 ALA A N 1
ATOM 662 C CA . ALA A 1 84 ? 2.366 -6.830 9.447 1.00 92.88 84 ALA A CA 1
ATOM 663 C C . ALA A 1 84 ? 1.543 -5.725 8.779 1.00 92.88 84 ALA A C 1
ATOM 665 O O . ALA A 1 84 ? 0.312 -5.707 8.826 1.0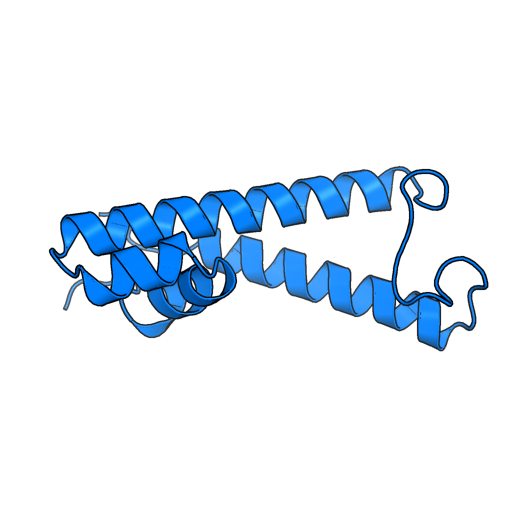0 92.88 84 ALA A O 1
ATOM 666 N N . TRP A 1 85 ? 2.239 -4.824 8.084 1.00 89.44 85 TRP A N 1
ATOM 667 C CA . TRP A 1 85 ? 1.619 -3.701 7.379 1.00 89.44 85 TRP A CA 1
ATOM 668 C C . TRP A 1 85 ? 0.474 -4.098 6.416 1.00 89.44 85 TRP A C 1
ATOM 670 O O . TRP A 1 85 ? -0.506 -3.349 6.372 1.00 89.44 85 TRP A O 1
ATOM 680 N N . PRO A 1 86 ? 0.474 -5.259 5.708 1.00 93.12 86 PRO A N 1
ATOM 681 C CA . PRO A 1 86 ? -0.651 -5.620 4.839 1.00 93.12 86 PRO A CA 1
ATOM 682 C C . PRO A 1 86 ? -1.941 -5.863 5.630 1.00 93.12 86 PRO A C 1
ATOM 684 O O . PRO A 1 86 ? -3.039 -5.615 5.130 1.00 93.12 86 PRO A O 1
ATOM 687 N N . ILE A 1 87 ? -1.829 -6.287 6.894 1.00 94.38 87 ILE A N 1
ATOM 688 C CA . ILE A 1 87 ? -2.985 -6.494 7.772 1.00 94.38 87 ILE A CA 1
ATOM 689 C C . ILE A 1 87 ? -3.711 -5.170 8.029 1.00 94.38 87 ILE A C 1
ATOM 691 O O . ILE A 1 87 ? -4.933 -5.168 8.173 1.00 94.38 87 ILE A O 1
ATOM 695 N N . ALA A 1 88 ? -3.014 -4.031 8.000 1.00 93.69 88 ALA A N 1
ATOM 696 C CA . ALA A 1 88 ? -3.653 -2.729 8.154 1.00 93.69 88 ALA A CA 1
ATOM 697 C C . ALA A 1 88 ? -4.653 -2.425 7.024 1.00 93.69 88 ALA A C 1
ATOM 699 O O . ALA A 1 88 ? -5.692 -1.814 7.281 1.00 93.69 88 ALA A O 1
ATOM 700 N N . PHE A 1 89 ? -4.410 -2.900 5.797 1.00 92.81 89 PHE A N 1
ATOM 701 C CA . PHE A 1 89 ? -5.384 -2.795 4.705 1.00 92.81 89 PHE A CA 1
ATOM 702 C C . PHE A 1 89 ? -6.627 -3.638 4.985 1.00 92.81 89 PHE A C 1
ATOM 704 O O . PHE A 1 89 ? -7.741 -3.135 4.861 1.00 92.81 89 PHE A O 1
ATOM 711 N N . VAL A 1 90 ? -6.455 -4.885 5.434 1.00 94.19 90 VAL A N 1
ATOM 712 C CA . VAL A 1 90 ? -7.574 -5.771 5.801 1.00 94.19 90 VAL A CA 1
ATOM 713 C C . VAL A 1 90 ? -8.390 -5.156 6.934 1.00 94.19 90 VAL A C 1
ATOM 715 O O . VAL A 1 90 ? -9.610 -5.019 6.835 1.00 94.19 90 VAL A O 1
ATOM 718 N N . TYR A 1 91 ? -7.714 -4.728 7.997 1.00 93.19 91 TYR A N 1
ATOM 719 C CA . TYR A 1 91 ? -8.365 -4.160 9.164 1.00 93.19 91 TYR A CA 1
ATOM 720 C C . TYR A 1 91 ? -9.124 -2.879 8.812 1.00 93.19 91 TYR A C 1
ATOM 722 O O . TYR A 1 91 ? -10.293 -2.746 9.162 1.00 93.19 91 TYR A O 1
ATOM 730 N N . THR A 1 92 ? -8.509 -1.954 8.073 1.00 91.69 92 THR A N 1
ATOM 731 C CA . THR A 1 92 ? -9.180 -0.700 7.711 1.00 91.69 92 THR A CA 1
ATOM 732 C C . THR A 1 92 ? -10.287 -0.898 6.679 1.00 91.69 92 THR A C 1
ATOM 734 O O . THR A 1 92 ? -11.304 -0.226 6.792 1.00 91.69 92 THR A O 1
ATOM 737 N N . LEU A 1 93 ? -10.151 -1.795 5.696 1.00 91.38 93 LEU A N 1
ATOM 738 C CA . LEU A 1 93 ? -11.120 -1.940 4.597 1.00 91.38 93 LEU A CA 1
ATOM 739 C C . LEU A 1 93 ? -12.252 -2.934 4.861 1.00 91.38 93 LEU A C 1
ATOM 741 O O . LEU A 1 93 ? -13.330 -2.734 4.304 1.00 91.38 93 LEU A O 1
ATOM 745 N N . ALA A 1 94 ? -12.030 -3.968 5.676 1.00 89.88 94 ALA A N 1
ATOM 746 C CA . ALA A 1 94 ? -13.002 -5.041 5.901 1.00 89.88 94 ALA A CA 1
ATOM 747 C C . ALA A 1 94 ? -13.566 -5.073 7.329 1.00 89.88 94 ALA A C 1
ATOM 749 O O . ALA A 1 94 ? -14.722 -5.440 7.510 1.00 89.88 94 ALA A O 1
ATOM 750 N N . ILE A 1 95 ? -12.778 -4.683 8.337 1.00 89.56 95 ILE A N 1
ATOM 751 C CA . ILE A 1 95 ? -13.171 -4.817 9.751 1.00 89.56 95 ILE A CA 1
ATOM 752 C C . ILE A 1 95 ? -13.662 -3.483 10.314 1.00 89.56 95 ILE A C 1
ATOM 754 O O . ILE A 1 95 ? -14.816 -3.340 10.703 1.00 89.56 95 ILE A O 1
ATOM 758 N N . ASN A 1 96 ? -12.795 -2.476 10.324 1.00 85.56 96 ASN A N 1
ATOM 759 C CA . ASN A 1 96 ? -13.083 -1.137 10.812 1.00 85.56 96 ASN A CA 1
ATOM 760 C C . ASN A 1 96 ? -13.182 -0.170 9.632 1.00 85.56 96 ASN A C 1
ATOM 762 O O . ASN A 1 96 ? -12.284 0.637 9.365 1.00 85.56 96 ASN A O 1
ATOM 766 N N . THR A 1 97 ? -14.307 -0.280 8.925 1.00 80.81 97 THR A N 1
ATOM 767 C CA . THR A 1 97 ? -14.560 0.408 7.654 1.00 80.81 97 THR A CA 1
ATOM 768 C C . THR A 1 97 ? -14.811 1.915 7.786 1.00 80.81 97 THR A C 1
ATOM 770 O O . THR A 1 97 ? -14.996 2.604 6.781 1.00 80.81 97 THR A O 1
ATOM 773 N N . GLY A 1 98 ? -14.836 2.450 9.012 1.00 73.06 98 GLY A N 1
ATOM 774 C CA . GLY A 1 98 ? -15.165 3.853 9.276 1.00 73.06 98 GLY A CA 1
ATOM 775 C C . GLY A 1 98 ? -16.624 4.231 8.984 1.00 73.06 98 GLY A C 1
ATOM 776 O O . GLY A 1 98 ? -16.963 5.411 9.067 1.00 73.06 98 GLY A O 1
ATOM 777 N N . ARG A 1 99 ? -17.486 3.261 8.646 1.00 63.22 99 ARG A N 1
ATOM 778 C CA . ARG A 1 99 ? -18.945 3.428 8.637 1.00 63.22 99 ARG A CA 1
ATOM 779 C C . ARG A 1 99 ? -19.476 3.214 10.056 1.00 63.22 99 ARG A C 1
ATOM 781 O O . ARG A 1 99 ? -19.030 2.291 10.731 1.00 63.22 99 ARG A O 1
ATOM 788 N N . GLU A 1 100 ? -20.370 4.092 10.507 1.00 52.91 100 GLU A N 1
ATOM 789 C CA . GLU A 1 100 ? -21.127 3.877 11.747 1.00 52.91 100 GLU A CA 1
ATOM 790 C C . GLU A 1 100 ? -21.966 2.596 11.616 1.00 52.91 100 GLU A C 1
ATOM 792 O O . GLU A 1 100 ? -22.407 2.262 10.511 1.00 52.91 100 GLU A O 1
ATOM 797 N N . ALA A 1 101 ? -22.081 1.865 12.729 1.00 45.91 101 ALA A N 1
ATOM 798 C CA . ALA A 1 101 ? -22.960 0.710 12.884 1.00 45.91 101 ALA A CA 1
ATOM 799 C C . ALA A 1 101 ? -24.427 1.149 12.938 1.00 45.91 101 ALA A C 1
ATOM 801 O O . ALA A 1 101 ? -24.678 2.246 13.488 1.00 45.91 101 ALA A O 1
#

Secondary structure (DSSP, 8-state):
--SS-HHHHHHHHHHHHHHHHHHHHHHTT-GGGTTSS--TTT--HHHHHHHHHHHHHHHHHHHHHHHHHHHTT-HHHHHHHHH-HHHHHHIIIII--S---

Foldseek 3Di:
DPQFDVLLVQLVVLVVVLLVVLVVCVVVVPPQSVVVDHDPVRDDPVNVVSVVSNVVSLVVLLVVQLVVCVVVVNPVSNVCSVVPSVSSSCCCVPPVGSHDD

Sequence (101 aa):
MFKSNPIPKIGLLLFLIAFAYLGSLILLGQERAVDWGLSGEEMYLHEKLLSLAVAGGAIATWFLGMYRAHLQGSWRWFIACMFAWPIAFVYTLAINTGREA